Protein 8JNM (pdb70)

Nearest PDB structures (foldseek):
  8jnm-assembly1_A  TM=1.020E+00  e=2.883E-07  Porphyridium purpureum

Sequence (50 aa):
EGTGAALGVEEPLLFLPLILIPSVFFILFLGFSNKQPKDDFFGAKDDRRN

Secondary structure (DSSP, 8-state):
--S--GGG--SGGGGHHHHSHHHHHHHHHHHHHTTS-----SSS------

Organism: Porphyridium purpureum (NCBI:txid35688)

Foldseek 3Di:
DPPPPVPPPPDPCVVVCVVVVVVVVVVVVCVQVVPDDPDDDDDDDDPPSD

Radius of gyration: 18.29 Å; Cα contacts (8 Å, |Δi|>4): 11; chains: 1; bounding box: 22×20×48 Å

Solvent-accessible surface area: 4835 Å² total; per-residue (Å²): 190,77,98,71,36,82,138,51,20,92,96,113,131,76,102,103,61,70,111,88,92,82,46,80,125,112,125,122,110,67,33,91,42,107,152,37,32,164,97,152,102,206,67,83,149,52,105,109,165,124

B-factor: mean 68.29, std 5.21, range [58.31, 79.93]

Structure (mmCIF, N/CA/C/O backbone):
data_8JNM
#
_entry.id   8JNM
#
loop_
_atom_site.group_PDB
_atom_site.id
_atom_site.type_symbol
_atom_site.label_atom_id
_atom_site.label_alt_id
_atom_site.label_comp_id
_atom_site.label_asym_id
_atom_site.label_entity_id
_atom_site.label_seq_id
_atom_site.pdbx_PDB_ins_code
_atom_site.Cartn_x
_atom_site.Cartn_y
_atom_site.Cartn_z
_atom_site.occupancy
_atom_site.B_iso_or_equiv
_atom_site.auth_seq_id
_atom_site.auth_comp_i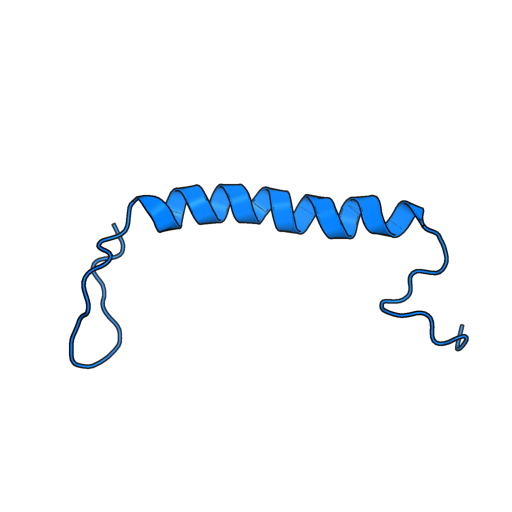d
_atom_site.auth_asym_id
_atom_site.auth_atom_id
_atom_site.pdbx_PDB_model_num
ATOM 1 N N . GLU A 1 60 ? 176.278 226.487 221.083 1.00 79.93 60 GLU A N 1
ATOM 2 C CA . GLU A 1 60 ? 177.355 227.276 221.737 1.00 79.93 60 GLU A CA 1
ATOM 3 C C . GLU A 1 60 ? 176.819 228.656 222.114 1.00 79.93 60 GLU A C 1
ATOM 4 O O . GLU A 1 60 ? 176.359 228.816 223.248 1.00 79.93 60 GLU A O 1
ATOM 10 N N . GLY A 1 61 ? 176.811 229.592 221.167 1.00 78.46 61 GLY A N 1
ATOM 11 C CA . GLY A 1 61 ? 176.336 230.954 221.460 1.00 78.46 61 GLY A CA 1
ATOM 12 C C . GLY A 1 61 ? 177.466 231.934 221.709 1.00 78.46 61 GLY A C 1
ATOM 13 O O . GLY A 1 61 ? 177.170 233.065 222.086 1.00 78.46 61 GLY A O 1
ATOM 14 N N . THR A 1 62 ? 178.721 231.522 221.536 1.00 78.28 62 THR A N 1
ATOM 15 C CA . THR A 1 62 ? 179.839 232.486 221.709 1.00 78.28 62 THR A CA 1
ATOM 16 C C . THR A 1 62 ? 179.731 233.575 220.636 1.00 78.28 62 THR A C 1
ATOM 17 O O . THR A 1 62 ? 179.942 234.742 220.977 1.00 78.28 62 THR A O 1
ATOM 21 N N . GLY A 1 63 ? 179.369 233.205 219.403 1.00 75.26 63 GLY A N 1
ATOM 22 C CA . GLY A 1 63 ? 179.238 234.177 218.298 1.00 75.26 63 GLY A CA 1
ATOM 23 C C . GLY A 1 63 ? 180.423 234.222 217.345 1.00 75.26 63 GLY A C 1
ATOM 24 O O . GLY A 1 63 ? 180.463 235.130 216.513 1.00 75.26 63 GLY A O 1
ATOM 25 N N . ALA A 1 64 ? 181.367 233.291 217.449 1.00 73.34 64 ALA A N 1
ATOM 26 C CA . ALA A 1 64 ? 182.536 233.306 216.541 1.00 73.34 64 ALA A CA 1
ATOM 27 C C . ALA A 1 64 ? 182.082 233.289 215.080 1.00 73.34 64 ALA A C 1
ATOM 28 O O . ALA A 1 64 ? 181.225 232.485 214.755 1.00 73.34 64 ALA A O 1
ATOM 30 N N . ALA A 1 65 ? 182.681 234.132 214.238 1.00 70.74 65 ALA A N 1
ATOM 31 C CA . ALA A 1 65 ? 182.372 234.216 212.821 1.00 70.74 65 ALA A CA 1
ATOM 32 C C . ALA A 1 65 ? 182.551 232.863 212.159 1.00 70.74 65 ALA A C 1
ATOM 33 O O . ALA A 1 65 ? 183.600 232.233 212.292 1.00 70.74 65 ALA A O 1
ATOM 35 N N . LEU A 1 66 ? 181.494 232.413 211.481 1.00 69.67 66 LEU A N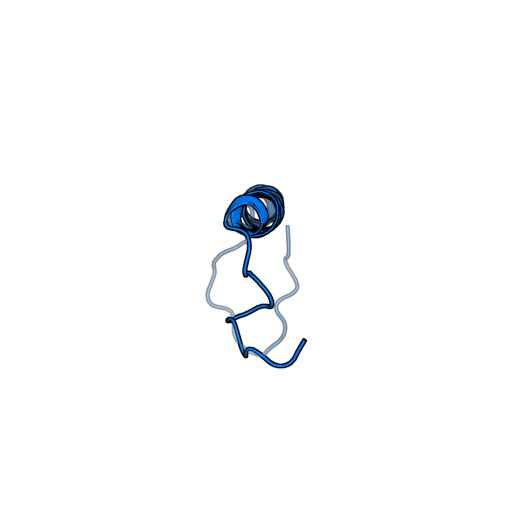 1
ATOM 36 C CA . LEU A 1 66 ? 181.412 231.145 210.753 1.00 69.67 66 LEU A CA 1
ATOM 37 C C . LEU A 1 66 ? 181.619 229.925 211.648 1.00 69.67 66 LEU A C 1
ATOM 38 O O . LEU A 1 66 ? 181.960 228.847 211.157 1.00 69.67 66 LEU A O 1
ATOM 43 N N . GLY A 1 67 ? 181.400 230.066 212.950 1.00 72.56 67 GLY A N 1
ATOM 44 C CA . GLY A 1 67 ? 181.530 228.930 213.852 1.00 72.56 67 GLY A CA 1
ATOM 45 C C . GLY A 1 67 ? 182.955 228.480 214.067 1.00 72.56 67 GLY A C 1
ATOM 46 O O . GLY A 1 67 ? 183.193 227.350 214.506 1.00 72.56 67 GLY A O 1
ATOM 47 N N . VAL A 1 68 ? 183.915 229.344 213.771 1.00 70.43 68 VAL A N 1
ATOM 48 C CA . VAL A 1 68 ? 185.313 228.950 213.794 1.00 70.43 68 VAL A CA 1
ATOM 49 C C . VAL A 1 68 ? 185.932 229.361 215.118 1.00 70.43 68 VAL A C 1
ATOM 50 O O . VAL A 1 68 ? 186.434 230.479 215.258 1.00 70.43 68 VAL A O 1
ATOM 54 N N . GLU A 1 69 ? 185.875 228.470 216.109 1.00 76.79 69 GLU A N 1
ATOM 55 C CA . GLU A 1 69 ? 186.652 228.680 217.325 1.00 76.79 69 GLU A CA 1
ATOM 56 C C . GLU A 1 69 ? 188.051 228.112 217.164 1.00 76.79 69 GLU A C 1
ATOM 57 O O . GLU A 1 69 ? 189.030 228.703 217.629 1.00 76.79 69 GLU A O 1
ATOM 63 N N . GLU A 1 70 ? 188.158 226.979 216.513 1.00 76.07 70 GLU A N 1
ATOM 64 C CA . GLU A 1 70 ? 189.409 226.279 216.272 1.00 76.07 70 GLU A CA 1
ATOM 65 C C . GLU A 1 70 ? 190.012 226.755 214.962 1.00 76.07 70 GLU A C 1
ATOM 66 O O . GLU A 1 70 ? 189.325 226.748 213.939 1.00 76.07 70 GLU A O 1
ATOM 72 N N . PRO A 1 71 ? 191.286 227.143 214.939 1.00 73.16 71 PRO A N 1
ATOM 73 C CA . PRO A 1 71 ? 191.852 227.697 213.701 1.00 73.16 71 PRO A CA 1
ATOM 74 C C . PRO A 1 71 ? 192.134 226.661 212.631 1.00 73.16 71 PRO A C 1
ATOM 75 O O . PRO A 1 71 ? 192.538 227.023 211.523 1.00 73.16 71 PRO A O 1
ATOM 79 N N . LEU A 1 72 ? 191.946 225.379 212.925 1.00 71.79 72 LEU A N 1
ATOM 80 C CA . LEU A 1 72 ? 192.105 224.341 211.918 1.00 71.79 72 LEU A CA 1
ATOM 81 C C . LEU A 1 72 ? 190.942 224.315 210.942 1.00 71.79 72 LEU A C 1
ATOM 82 O O . LEU A 1 72 ? 191.036 223.692 209.883 1.00 71.79 72 LEU A O 1
ATOM 87 N N . LEU A 1 73 ? 189.839 224.972 211.279 1.00 71.88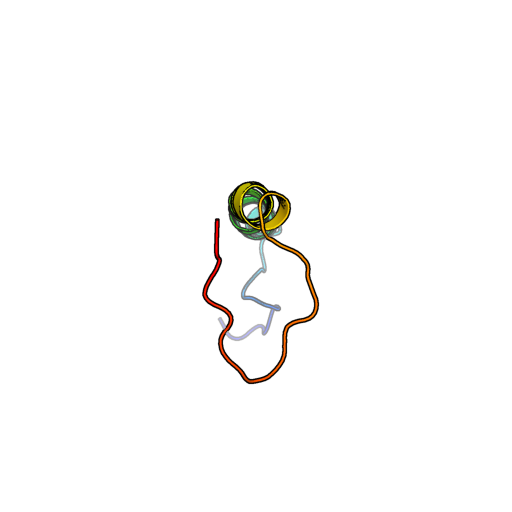 73 LEU A N 1
ATOM 88 C CA . LEU A 1 73 ? 188.685 225.010 210.398 1.00 71.88 73 LEU A CA 1
ATOM 89 C C . LEU A 1 73 ? 188.845 226.006 209.268 1.00 71.88 73 LEU A C 1
ATOM 90 O O . LEU A 1 73 ? 187.986 226.061 208.389 1.00 71.88 73 LEU A O 1
ATOM 95 N N . PHE A 1 74 ? 189.913 226.797 209.272 1.00 70.49 74 PHE A N 1
ATOM 96 C CA . PHE A 1 74 ? 190.251 227.583 208.099 1.00 70.49 74 PHE A CA 1
ATOM 97 C C . PHE A 1 74 ? 190.990 226.767 207.061 1.00 70.49 74 PHE A C 1
ATOM 98 O O . PHE A 1 74 ? 191.181 227.249 205.946 1.00 70.49 74 PHE A O 1
ATOM 106 N N . LEU A 1 75 ? 191.416 225.554 207.401 1.00 68.90 75 LEU A N 1
ATOM 107 C CA . LEU A 1 75 ? 191.970 224.661 206.385 1.00 68.90 75 LEU A CA 1
ATOM 108 C C . LEU A 1 75 ? 190.925 224.197 205.371 1.00 68.90 75 LEU A C 1
ATOM 109 O O . LEU A 1 75 ? 191.134 224.427 204.170 1.00 68.90 75 LEU A O 1
ATOM 114 N N . PRO A 1 76 ? 189.792 223.590 205.743 1.00 65.94 76 PRO A N 1
ATOM 115 C CA . PRO A 1 76 ? 188.857 223.177 204.693 1.00 65.94 76 PRO A CA 1
ATOM 116 C C . PRO A 1 76 ? 187.945 224.282 204.192 1.00 65.94 76 PRO A C 1
ATOM 117 O O . PRO A 1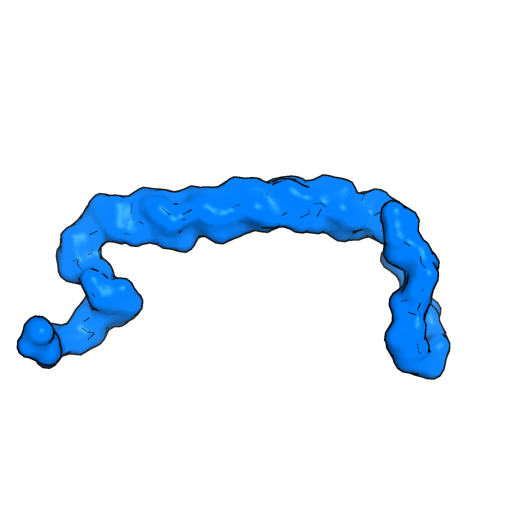 76 ? 187.142 224.027 203.291 1.00 65.94 76 PRO A O 1
ATOM 121 N N . LEU A 1 77 ? 188.031 225.484 204.749 1.00 65.88 77 LEU A N 1
ATOM 122 C CA . LEU A 1 77 ? 187.200 226.598 204.328 1.00 65.88 77 LEU A CA 1
ATOM 123 C C . LEU A 1 77 ? 187.922 227.503 203.347 1.00 65.88 77 LEU A C 1
ATOM 124 O O . LEU A 1 77 ? 187.274 228.270 202.637 1.00 65.88 77 LEU A O 1
ATOM 129 N N . ILE A 1 78 ? 189.244 227.412 203.268 1.00 65.60 78 ILE A N 1
ATOM 130 C CA . ILE A 1 78 ? 190.002 228.269 202.368 1.00 65.60 78 ILE A CA 1
ATOM 131 C C . ILE A 1 78 ? 190.540 227.421 201.223 1.00 65.60 78 ILE A C 1
ATOM 132 O O . ILE A 1 78 ? 190.925 227.950 200.176 1.00 65.60 78 ILE A O 1
ATOM 137 N N . LEU A 1 79 ? 190.542 226.099 201.393 1.00 63.64 79 LEU A N 1
ATOM 138 C CA . LEU A 1 79 ? 191.087 225.204 200.381 1.00 63.64 79 LEU A CA 1
ATOM 139 C C . LEU A 1 79 ? 190.032 224.667 199.433 1.00 63.64 79 LEU A C 1
ATOM 140 O O . LEU A 1 79 ? 190.225 224.732 198.218 1.00 63.64 79 LEU A O 1
ATOM 145 N N . ILE A 1 80 ? 188.932 224.125 199.967 1.00 62.51 80 ILE A N 1
ATOM 146 C CA . ILE A 1 80 ? 187.875 223.584 199.104 1.00 62.51 80 ILE A CA 1
ATOM 147 C C . ILE A 1 80 ? 187.206 224.642 198.234 1.00 62.51 80 ILE A C 1
ATOM 148 O O . ILE A 1 80 ? 186.875 224.329 197.085 1.00 62.51 80 ILE A O 1
ATOM 153 N N . PRO A 1 81 ? 186.985 225.892 198.673 1.00 61.48 81 PRO A N 1
ATOM 154 C CA . PRO A 1 81 ? 186.612 226.909 197.683 1.00 61.48 81 PRO A CA 1
ATOM 155 C C . PRO A 1 81 ? 187.699 227.207 196.674 1.00 61.48 81 PRO A C 1
ATOM 156 O O . PRO A 1 81 ? 187.383 227.392 195.497 1.00 61.48 81 PRO A O 1
ATOM 160 N N . SER A 1 82 ? 188.967 227.226 197.078 1.00 62.09 82 SER A N 1
ATOM 161 C CA . SER A 1 82 ? 190.028 227.518 196.124 1.00 62.09 82 SER A CA 1
ATOM 162 C C . SER A 1 82 ? 190.474 226.296 195.338 1.00 62.09 82 SER A C 1
ATOM 163 O O . SER A 1 82 ? 191.322 226.430 194.456 1.00 62.09 82 SER A O 1
ATOM 166 N N . VAL A 1 83 ? 189.957 225.110 195.647 1.00 60.69 83 VAL A N 1
ATOM 167 C CA . VAL A 1 83 ? 190.136 223.979 194.747 1.00 60.69 83 VAL A CA 1
ATOM 168 C C . VAL A 1 83 ? 189.137 224.028 193.600 1.00 60.69 83 VAL A C 1
ATOM 169 O O . VAL A 1 83 ? 189.530 223.854 192.439 1.00 60.69 83 VAL A O 1
ATOM 173 N N . PHE A 1 84 ? 187.867 224.311 193.880 1.00 61.39 84 PHE A N 1
ATOM 174 C CA . PHE A 1 84 ? 186.879 224.481 192.825 1.00 61.39 84 PHE A CA 1
ATOM 175 C C . PHE A 1 84 ? 187.013 225.802 192.096 1.00 61.39 84 PHE A C 1
ATOM 176 O O . PHE A 1 84 ? 186.513 225.922 190.977 1.00 61.39 84 PHE A O 1
ATOM 184 N N . PHE A 1 85 ? 187.673 226.794 192.696 1.00 60.26 85 PHE A N 1
ATOM 185 C CA . PHE A 1 85 ? 187.895 228.057 192.000 1.00 60.26 85 PHE A CA 1
ATOM 186 C C . PHE A 1 85 ? 188.887 227.884 190.866 1.00 60.26 85 PHE A C 1
ATOM 187 O O . PHE A 1 85 ? 188.762 228.519 189.816 1.00 60.26 85 PHE A O 1
ATOM 195 N N . ILE A 1 86 ? 189.895 227.039 191.072 1.00 58.31 86 ILE A N 1
ATOM 196 C CA . ILE A 1 86 ? 190.845 226.733 190.012 1.00 58.31 86 ILE A CA 1
ATOM 197 C C . ILE A 1 86 ? 190.170 225.910 188.924 1.00 58.31 86 ILE A C 1
ATOM 198 O O . ILE A 1 86 ? 190.428 226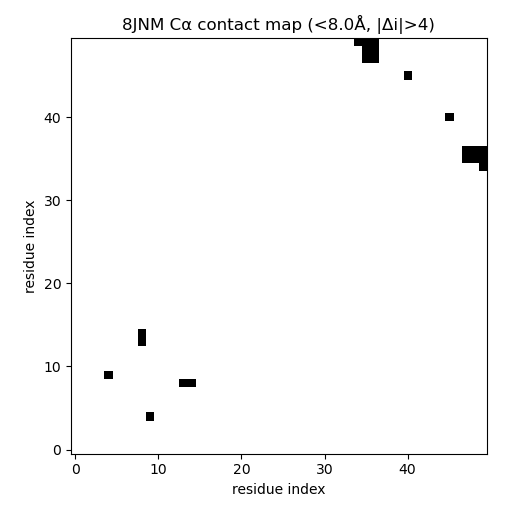.099 187.729 1.00 58.31 86 ILE A O 1
ATOM 203 N N . LEU A 1 87 ? 189.267 225.010 189.317 1.00 59.55 87 LEU A N 1
ATOM 204 C CA . LEU A 1 87 ? 188.437 224.311 188.343 1.00 59.55 87 LEU A CA 1
ATOM 205 C C . LEU A 1 87 ? 187.505 225.264 187.614 1.00 59.55 87 LEU A C 1
ATOM 206 O O . LEU A 1 87 ? 187.273 225.103 186.413 1.00 59.55 87 LEU A O 1
ATOM 211 N N . PHE A 1 88 ? 186.968 226.257 188.316 1.00 60.27 88 PHE A N 1
ATOM 212 C CA . PHE A 1 88 ? 186.117 227.245 187.679 1.00 60.27 88 PHE A CA 1
ATOM 213 C C . PHE A 1 88 ? 186.899 228.170 186.768 1.00 60.27 88 PHE A C 1
ATOM 214 O O . PHE A 1 88 ? 186.354 228.637 185.766 1.00 60.27 88 PHE A O 1
ATOM 222 N N . LEU A 1 89 ? 188.169 228.425 187.072 1.00 61.77 89 LEU A N 1
ATOM 223 C CA . LEU A 1 89 ? 188.979 229.236 186.178 1.00 61.77 89 LEU A CA 1
ATOM 224 C C . LEU A 1 89 ? 189.374 228.474 184.926 1.00 61.77 89 LEU A C 1
ATOM 225 O O . LEU A 1 89 ? 189.683 229.091 183.904 1.00 61.77 89 LEU A O 1
ATOM 230 N N . GLY A 1 90 ? 189.374 227.144 184.981 1.00 65.07 90 GLY A N 1
ATOM 231 C CA . GLY A 1 90 ? 189.577 226.370 183.769 1.00 65.07 90 GLY A CA 1
ATOM 232 C C . GLY A 1 90 ? 188.398 226.476 182.826 1.00 65.07 90 GLY A C 1
ATOM 233 O O . GLY A 1 90 ? 188.550 226.374 181.609 1.00 65.07 90 GLY A O 1
ATOM 234 N N . PHE A 1 91 ? 187.206 226.685 183.378 1.00 63.59 91 PHE A N 1
ATOM 235 C CA . PHE A 1 91 ? 186.034 226.956 182.563 1.00 63.59 91 PHE A CA 1
ATOM 236 C C . PHE A 1 91 ? 185.968 228.403 182.107 1.00 63.59 91 PHE A C 1
ATOM 237 O O . PHE A 1 91 ? 185.585 228.661 180.964 1.00 63.59 91 PHE A O 1
ATOM 245 N N . SER A 1 92 ? 186.338 229.349 182.963 1.00 66.07 92 SER A N 1
ATOM 246 C CA . SER A 1 92 ? 186.126 230.757 182.666 1.00 66.07 92 SER A CA 1
ATOM 247 C C . SER A 1 92 ? 187.118 231.280 181.638 1.00 66.07 92 SER A C 1
ATOM 248 O O . SER A 1 92 ? 186.795 232.190 180.872 1.00 66.07 92 SER A O 1
ATOM 251 N N . ASN A 1 93 ? 188.324 230.719 181.602 1.00 66.08 93 ASN A N 1
ATOM 252 C CA . ASN A 1 93 ? 189.362 231.245 180.724 1.00 66.08 93 ASN A CA 1
ATOM 253 C C . ASN A 1 93 ? 189.167 230.817 179.278 1.00 66.08 93 ASN A C 1
ATOM 254 O O . ASN A 1 93 ? 189.764 231.400 178.371 1.00 66.08 93 ASN A O 1
ATOM 259 N N . LYS A 1 94 ? 188.342 229.804 179.046 1.00 68.02 94 LYS A N 1
ATOM 260 C CA . LYS A 1 94 ? 188.081 229.317 177.703 1.00 68.02 94 LYS A CA 1
ATOM 261 C C . LYS A 1 94 ? 186.767 229.838 177.144 1.00 68.02 94 LYS A C 1
ATOM 262 O O . LYS A 1 94 ? 186.212 229.238 176.221 1.00 68.02 94 LYS A O 1
ATOM 268 N N . GLN A 1 95 ? 186.276 230.949 177.668 1.00 67.38 95 GLN A N 1
ATOM 269 C CA . GLN A 1 95 ? 184.991 231.545 177.341 1.00 67.38 95 GLN A CA 1
ATOM 270 C C . GLN A 1 95 ? 185.185 232.643 176.297 1.00 67.38 95 GLN A C 1
ATOM 271 O O . GLN A 1 95 ? 186.331 233.029 176.050 1.00 67.38 95 GLN A O 1
ATOM 277 N N . PRO A 1 96 ? 184.098 233.159 175.688 1.00 68.90 96 PRO A N 1
ATOM 278 C CA . PRO A 1 96 ? 184.170 234.221 174.680 1.00 68.90 96 PRO A CA 1
ATOM 279 C C . PRO A 1 96 ? 184.701 235.600 175.113 1.00 68.90 96 PRO A C 1
ATOM 280 O O . PRO A 1 96 ? 185.373 236.218 174.329 1.00 68.90 96 PRO A O 1
ATOM 284 N N . LYS A 1 97 ? 184.332 236.079 176.300 1.00 71.04 97 LYS A N 1
ATOM 285 C CA . LYS A 1 97 ? 184.814 237.391 176.824 1.00 71.04 97 LYS A CA 1
ATOM 286 C C . LYS A 1 97 ? 184.501 238.556 175.874 1.00 71.04 97 LYS A C 1
ATOM 287 O O . LYS A 1 97 ? 185.322 239.459 175.774 1.00 71.04 97 LYS A O 1
ATOM 293 N N . ASP A 1 98 ? 183.316 238.559 175.262 1.00 73.14 98 ASP A N 1
ATOM 294 C CA . ASP A 1 98 ? 182.870 239.648 174.351 1.00 73.14 98 ASP A CA 1
ATOM 295 C C . ASP A 1 98 ? 181.625 240.309 174.948 1.00 73.14 98 ASP A C 1
ATOM 296 O O . ASP A 1 98 ? 180.712 239.587 175.346 1.00 73.14 98 ASP A O 1
ATOM 301 N N . ASP A 1 99 ? 181.576 241.636 174.992 1.00 71.14 99 ASP A N 1
ATOM 302 C CA . ASP A 1 99 ? 180.424 242.310 175.566 1.00 71.14 99 ASP A CA 1
ATOM 303 C C . ASP A 1 99 ? 179.235 242.080 174.653 1.00 71.14 99 ASP A C 1
ATOM 304 O O . ASP A 1 99 ? 179.172 242.624 173.548 1.00 71.14 99 ASP A O 1
ATOM 309 N N . PHE A 1 100 ? 178.289 241.275 175.111 1.00 68.90 100 PHE A N 1
ATOM 310 C CA . PHE A 1 100 ? 177.125 240.924 174.316 1.00 68.90 100 PHE A CA 1
ATOM 311 C C . PHE A 1 100 ? 176.057 241.990 174.493 1.00 68.90 100 PHE A C 1
ATOM 312 O O . PHE A 1 100 ? 176.299 243.010 175.143 1.00 68.90 100 PHE A O 1
ATOM 320 N N . PHE A 1 101 ? 174.921 241.821 173.822 1.00 70.39 101 PHE A N 1
ATOM 321 C CA . PHE A 1 101 ? 173.783 242.769 173.941 1.00 70.39 101 PHE A CA 1
ATOM 322 C C . PHE A 1 101 ? 172.525 241.934 174.150 1.00 70.39 101 PHE A C 1
ATOM 323 O O . PHE A 1 101 ? 172.499 240.785 173.710 1.00 70.39 101 PHE A O 1
ATOM 331 N N . GLY A 1 102 ? 171.485 242.511 174.740 1.00 72.24 102 GLY A N 1
ATOM 332 C CA . GLY A 1 102 ? 170.340 241.656 175.094 1.00 72.24 102 GLY A CA 1
ATOM 333 C C . GLY A 1 102 ? 170.677 240.947 176.393 1.00 72.24 102 GLY A C 1
ATOM 334 O O . GLY A 1 102 ? 171.478 241.493 177.161 1.00 72.24 102 GLY A O 1
ATOM 335 N N . ALA A 1 103 ? 170.086 239.790 176.664 1.00 70.00 103 ALA A N 1
ATOM 336 C CA . ALA A 1 103 ? 170.401 239.108 177.935 1.00 70.00 103 ALA A CA 1
ATOM 337 C C . ALA A 1 103 ? 170.737 237.644 177.679 1.00 70.00 103 ALA A C 1
ATOM 338 O O . ALA A 1 103 ? 170.562 237.201 176.552 1.00 70.00 103 ALA A O 1
ATOM 340 N N . LYS A 1 104 ? 171.317 236.973 178.667 1.00 70.21 104 LYS A N 1
ATOM 341 C CA . LYS A 1 104 ? 171.542 235.508 17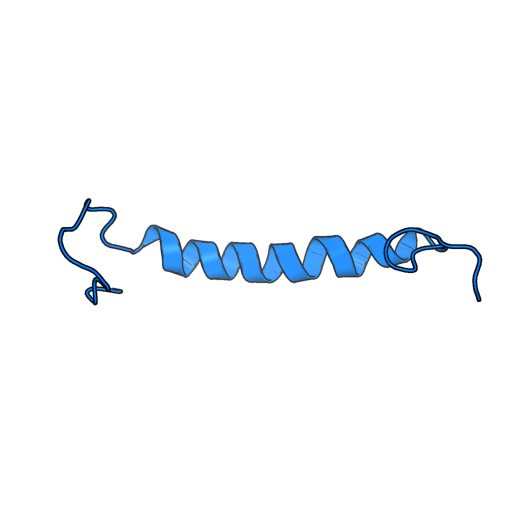8.591 1.00 70.21 104 LYS A CA 1
ATOM 342 C C . LYS A 1 104 ? 172.323 235.040 177.358 1.00 70.21 104 LYS A C 1
ATOM 343 O O . LYS A 1 104 ? 171.703 234.390 176.517 1.00 70.21 104 LYS A O 1
ATOM 349 N N . ASP A 1 105 ? 173.599 235.406 177.233 1.00 70.72 105 ASP A N 1
ATOM 350 C CA . ASP A 1 105 ? 174.508 234.929 176.151 1.00 70.72 105 ASP A CA 1
ATOM 351 C C . ASP A 1 105 ? 174.636 233.404 176.268 1.00 70.72 105 ASP A C 1
ATOM 352 O O . ASP A 1 105 ? 174.785 232.954 177.405 1.00 70.72 105 ASP A O 1
ATOM 357 N N . ASP A 1 106 ? 174.628 232.646 175.157 1.00 71.79 106 ASP A N 1
ATOM 358 C CA . ASP A 1 106 ? 174.699 231.159 175.210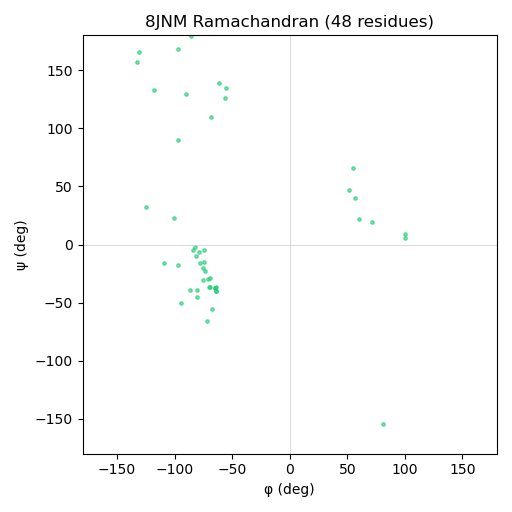 1.00 71.79 106 ASP A CA 1
ATOM 359 C C . ASP A 1 106 ? 175.852 230.559 174.388 1.00 71.79 106 ASP A C 1
ATOM 360 O O . ASP A 1 106 ? 175.675 229.428 173.926 1.00 71.79 106 ASP A O 1
ATOM 365 N N . ARG A 1 107 ? 176.972 231.261 174.276 1.00 69.93 107 ARG A N 1
ATOM 366 C CA . ARG A 1 107 ? 178.115 230.640 173.579 1.00 69.93 107 ARG A CA 1
ATOM 367 C C . ARG A 1 107 ? 178.626 229.564 174.537 1.00 69.93 107 ARG A C 1
ATOM 368 O O . ARG A 1 107 ? 178.549 228.378 174.193 1.00 69.93 107 ARG A O 1
ATOM 376 N N . ARG A 1 108 ? 179.149 229.982 175.683 1.00 69.25 108 ARG A N 1
ATOM 377 C CA . ARG A 1 108 ? 179.551 229.030 176.748 1.00 69.25 108 ARG A CA 1
ATOM 378 C C . ARG A 1 108 ? 180.458 227.915 176.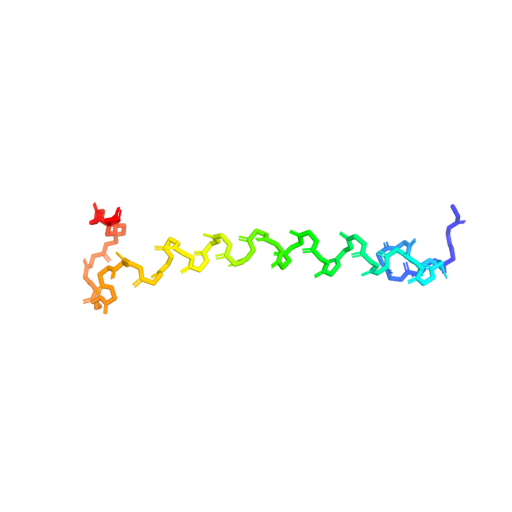229 1.00 69.25 108 ARG A C 1
ATOM 379 O O . ARG A 1 108 ? 180.160 226.764 176.537 1.00 69.25 108 ARG A O 1
ATOM 387 N N . ASN A 1 109 ? 181.484 228.228 175.440 1.00 69.47 109 ASN A N 1
ATOM 388 C CA . ASN A 1 109 ? 182.408 227.156 174.989 1.00 69.47 109 ASN A CA 1
ATOM 389 C C . ASN A 1 109 ? 182.965 226.455 176.230 1.00 69.47 109 ASN A C 1
ATOM 390 O O . ASN A 1 109 ? 182.775 225.234 176.325 1.00 69.47 109 ASN A O 1
#